Protein AF-A0AAQ4EUE8-F1 (afdb_monomer)

Sequence (97 aa):
MPSLNDREDAGLTPTAFPMLSWLQSNLQHLQEALAAPLFNTLWQEAARGISVFLYEELILENFFSEGGAMQLSFDMNRNLFPLFSTYTQKPENHFKE

Organism: Amblyomma americanum (NCBI:txid6943)

Secondary structure (DSSP, 8-state):
---TT-----PPPTTHHHHHHHHHHHHHHHHHHS-HHHHHHHHHHHHHHHHHHIIIIIITT-PPPHHHHHHHHHHIIIIIHHHHTTT-S-GGGG---

Mean predicted aligned error: 5.68 Å

InterPro domains:
  IPR007528 RINT-1/Tip20 [PF04437] (8-97)
  IPR007528 RINT-1/Tip20 [PS51386] (1-97)
  IPR007528 RINT-1/Tip20 [PTHR13520] (9-97)
  IPR042044 EXOC6/PINT-1/Sec15/Tip20, C-terminal, domain 2 [G3DSA:1.20.58.670] (2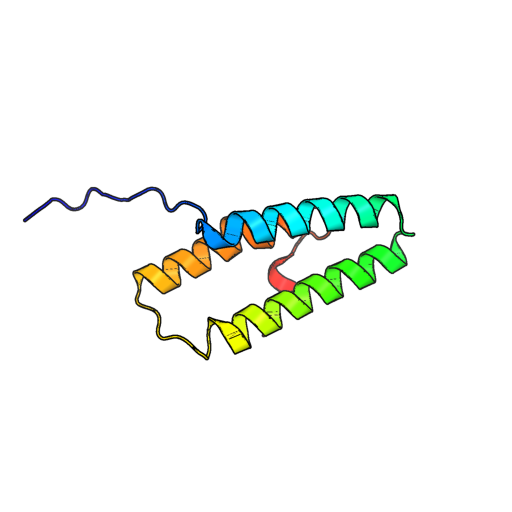-83)

pLDDT: mean 90.26, std 14.68, range [38.44, 98.56]

Foldseek 3Di:
DDDPPPPPPQDQDPVVVVVLVVVLVVLVVCVVVDDLVVSLVVVLVVLLVVLCCCVPVNVVVDDDDPVRVVSVVCNCPVGVQVSCVVPDVCSVVSNDD

Structure (mmCIF, N/CA/C/O backbone):
data_AF-A0AAQ4EUE8-F1
#
_entry.id   AF-A0AAQ4EUE8-F1
#
loop_
_atom_site.group_PDB
_atom_site.id
_atom_site.type_symbol
_atom_site.label_atom_id
_atom_site.label_alt_id
_atom_site.label_comp_id
_atom_site.label_asym_id
_atom_site.label_entity_id
_atom_site.label_seq_id
_atom_site.pdbx_PDB_ins_code
_atom_site.Cartn_x
_atom_site.Cartn_y
_atom_site.Cartn_z
_atom_site.occupancy
_atom_site.B_iso_or_equiv
_atom_site.auth_seq_id
_atom_site.auth_comp_id
_atom_site.auth_asym_id
_atom_site.auth_atom_id
_atom_site.pdbx_PDB_model_num
ATOM 1 N N . MET A 1 1 ? 25.451 19.732 -24.219 1.00 39.34 1 MET A N 1
ATOM 2 C CA . MET A 1 1 ? 25.117 18.808 -23.117 1.00 39.34 1 MET A CA 1
ATOM 3 C C . MET A 1 1 ? 24.291 19.608 -22.123 1.00 39.34 1 MET A C 1
ATOM 5 O O . MET A 1 1 ? 24.870 20.524 -21.547 1.00 39.34 1 MET A O 1
ATOM 9 N N . PRO A 1 2 ? 22.969 19.401 -21.999 1.00 38.44 2 PRO A N 1
ATOM 10 C CA . PRO A 1 2 ? 22.202 20.070 -20.952 1.00 38.44 2 PRO A CA 1
ATOM 11 C C . PRO A 1 2 ? 22.679 19.581 -19.577 1.00 38.44 2 PRO A C 1
ATOM 13 O O . PRO A 1 2 ? 23.119 18.441 -19.434 1.00 38.44 2 PRO A O 1
ATOM 16 N N . SER A 1 3 ? 22.677 20.490 -18.609 1.00 43.88 3 SER A N 1
ATOM 17 C CA . SER A 1 3 ? 23.239 20.354 -17.264 1.00 43.88 3 SER A CA 1
ATOM 18 C C . SER A 1 3 ? 22.392 19.490 -16.324 1.00 43.88 3 SER A C 1
ATOM 20 O O . SER A 1 3 ? 21.172 19.522 -16.389 1.00 43.88 3 SER A O 1
ATOM 22 N N . LEU A 1 4 ? 23.065 18.818 -15.386 1.00 50.28 4 LEU A N 1
ATOM 23 C CA . LEU A 1 4 ? 22.577 17.909 -14.329 1.00 50.28 4 LEU A CA 1
ATOM 24 C C . LEU A 1 4 ? 21.622 18.521 -13.266 1.00 50.28 4 LEU A C 1
ATOM 26 O O . LEU A 1 4 ? 21.637 18.074 -12.123 1.00 50.28 4 LEU A O 1
ATOM 30 N N . ASN A 1 5 ? 20.814 19.534 -13.596 1.00 46.47 5 ASN A N 1
ATOM 31 C CA . ASN A 1 5 ? 19.990 20.256 -12.613 1.00 46.47 5 ASN A CA 1
ATOM 32 C C . ASN A 1 5 ? 18.473 20.178 -12.812 1.00 46.47 5 ASN A C 1
ATOM 34 O O . ASN A 1 5 ? 17.752 20.737 -11.990 1.00 46.47 5 ASN A O 1
ATOM 38 N N . ASP A 1 6 ? 17.977 19.413 -13.780 1.00 44.81 6 ASP A N 1
ATOM 39 C CA . ASP A 1 6 ? 16.551 19.082 -13.834 1.00 44.81 6 ASP A CA 1
ATOM 40 C C . ASP A 1 6 ? 16.283 17.867 -12.934 1.00 44.81 6 ASP A C 1
ATOM 42 O O . ASP A 1 6 ? 15.958 16.771 -13.386 1.00 44.81 6 ASP A O 1
ATOM 46 N N . ARG A 1 7 ? 16.455 18.039 -11.616 1.00 50.25 7 ARG A N 1
ATOM 47 C CA . ARG A 1 7 ? 15.660 17.242 -10.678 1.00 50.25 7 ARG A CA 1
ATOM 48 C C . ARG A 1 7 ? 14.249 17.789 -10.801 1.00 50.25 7 ARG A C 1
ATOM 50 O O . ARG A 1 7 ? 13.879 18.696 -10.063 1.00 50.25 7 ARG A O 1
ATOM 57 N N . GLU A 1 8 ? 13.508 17.298 -11.788 1.00 54.94 8 GLU A N 1
ATOM 58 C CA . GLU A 1 8 ? 12.057 17.402 -11.753 1.00 54.94 8 GLU A CA 1
ATOM 59 C C . GLU A 1 8 ? 11.642 16.872 -10.378 1.00 54.94 8 GLU A C 1
ATOM 61 O O . GLU A 1 8 ? 11.963 15.732 -10.030 1.00 54.94 8 GLU A O 1
ATOM 66 N N . ASP A 1 9 ? 11.058 17.737 -9.542 1.00 60.25 9 ASP A N 1
ATOM 67 C CA . ASP A 1 9 ? 10.455 17.306 -8.287 1.00 60.25 9 ASP A CA 1
ATOM 68 C C . ASP A 1 9 ? 9.490 16.185 -8.659 1.00 60.25 9 ASP A C 1
ATOM 70 O O . ASP A 1 9 ? 8.507 16.425 -9.363 1.00 60.25 9 ASP A O 1
ATOM 74 N N . ALA A 1 10 ? 9.820 14.953 -8.265 1.00 63.41 10 ALA A N 1
ATOM 75 C CA . ALA A 1 10 ? 8.990 13.803 -8.570 1.00 63.41 10 ALA A CA 1
ATOM 76 C C . ALA A 1 10 ? 7.589 14.097 -8.020 1.00 63.41 10 ALA A C 1
ATOM 78 O O . ALA A 1 10 ? 7.395 14.252 -6.814 1.00 63.4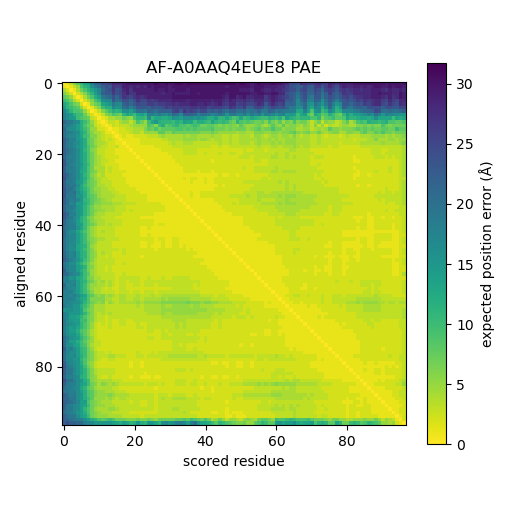1 10 ALA A O 1
ATOM 79 N N . GLY A 1 11 ? 6.629 14.278 -8.922 1.00 79.25 11 GLY A N 1
ATOM 80 C CA . GLY A 1 11 ? 5.221 14.414 -8.583 1.00 79.25 11 GLY A CA 1
ATOM 81 C C . GLY A 1 11 ? 4.587 13.036 -8.496 1.00 79.25 11 GLY A C 1
ATOM 82 O O . GLY A 1 11 ? 5.103 12.079 -9.065 1.00 79.25 11 GLY A O 1
ATOM 83 N N . LEU A 1 12 ? 3.452 12.921 -7.808 1.00 81.69 12 LEU A N 1
ATOM 84 C CA . LEU A 1 12 ? 2.631 11.712 -7.893 1.00 81.69 12 LEU A CA 1
ATOM 85 C C . LEU A 1 12 ? 2.257 11.447 -9.357 1.00 81.69 12 LEU A C 1
ATOM 87 O O . LEU A 1 12 ? 1.823 12.368 -10.057 1.00 81.69 12 LEU A O 1
ATOM 91 N N . THR A 1 13 ? 2.371 10.193 -9.799 1.00 86.12 13 THR A N 1
ATOM 92 C CA . THR A 1 13 ? 1.943 9.805 -11.147 1.00 86.12 13 THR A CA 1
ATOM 93 C C . THR A 1 13 ? 0.490 10.252 -11.395 1.00 86.12 13 THR A C 1
ATOM 95 O O . THR A 1 13 ? -0.399 9.900 -10.611 1.00 86.12 13 THR A O 1
ATOM 98 N N . PRO A 1 14 ? 0.190 10.992 -12.483 1.00 83.69 14 PRO A N 1
ATOM 99 C CA . PRO A 1 14 ? -1.138 11.576 -12.694 1.00 83.69 14 PRO A CA 1
ATOM 100 C C . PRO A 1 14 ? -2.289 10.565 -12.697 1.00 83.69 14 PRO A C 1
ATOM 102 O O . PRO A 1 14 ? -3.391 10.883 -12.260 1.00 83.69 14 PRO A O 1
ATOM 105 N N . THR A 1 15 ? -2.045 9.336 -13.159 1.00 85.94 15 THR A N 1
ATOM 106 C CA . THR A 1 15 ? -3.046 8.258 -13.165 1.00 85.94 15 THR A CA 1
ATOM 107 C C . THR A 1 15 ? -3.261 7.628 -11.788 1.00 85.94 15 THR A C 1
ATOM 109 O O . THR A 1 15 ? -4.335 7.084 -11.538 1.00 85.94 15 THR A O 1
ATOM 112 N N . ALA A 1 16 ? -2.295 7.738 -10.871 1.00 85.69 16 ALA A N 1
ATOM 113 C CA . ALA A 1 16 ? -2.420 7.240 -9.504 1.00 85.69 16 ALA A CA 1
ATOM 114 C C . ALA A 1 16 ? -3.267 8.177 -8.623 1.00 85.69 16 ALA A C 1
ATOM 116 O O . ALA A 1 16 ? -3.991 7.709 -7.745 1.00 85.69 16 ALA A O 1
ATOM 117 N N . PHE A 1 17 ? -3.242 9.490 -8.877 1.00 87.69 17 PHE A N 1
ATOM 118 C CA . PHE A 1 17 ? -3.962 10.477 -8.062 1.00 87.69 17 PHE A CA 1
ATOM 119 C C . PHE A 1 17 ? -5.481 10.235 -7.946 1.00 87.69 17 PHE A C 1
ATOM 121 O O . PHE A 1 17 ? -5.981 10.230 -6.814 1.00 87.69 17 PHE A O 1
ATOM 128 N N . PRO A 1 18 ? -6.236 9.989 -9.040 1.00 91.00 18 PRO A N 1
ATOM 129 C CA . PRO A 1 18 ? -7.661 9.677 -8.938 1.00 91.00 18 PRO A CA 1
ATOM 130 C C . PRO A 1 18 ? -7.934 8.425 -8.097 1.00 91.00 18 PRO A C 1
ATOM 132 O O . PRO A 1 18 ? -8.859 8.422 -7.286 1.00 91.00 18 PRO A O 1
ATOM 135 N N . MET A 1 19 ? -7.105 7.386 -8.250 1.00 91.25 19 MET A N 1
ATOM 136 C CA . MET A 1 19 ? -7.242 6.130 -7.509 1.00 91.25 19 MET A CA 1
ATOM 137 C C . MET A 1 19 ? -7.007 6.337 -6.009 1.00 91.25 19 MET A C 1
ATOM 139 O O . MET A 1 19 ? -7.845 5.939 -5.200 1.00 91.25 19 MET A O 1
ATOM 143 N N . LEU A 1 20 ? -5.927 7.030 -5.634 1.00 92.44 20 LEU A N 1
ATOM 144 C CA . LEU A 1 20 ? -5.600 7.289 -4.230 1.00 92.44 20 LEU A CA 1
ATOM 145 C C . LEU A 1 20 ? -6.619 8.212 -3.556 1.00 92.44 20 LEU A C 1
ATOM 147 O O . LEU A 1 20 ? -7.014 7.962 -2.419 1.00 92.44 20 LEU A O 1
ATOM 151 N N . SER A 1 21 ? -7.103 9.233 -4.266 1.00 92.88 21 SER A N 1
ATOM 152 C CA . SER A 1 21 ? -8.130 10.144 -3.742 1.00 92.88 21 SER A CA 1
ATOM 153 C C . SER A 1 21 ? -9.453 9.416 -3.486 1.00 92.88 21 SER A C 1
ATOM 155 O O . SER A 1 21 ? -10.106 9.618 -2.456 1.00 92.88 21 SER A O 1
ATOM 157 N N . TRP A 1 22 ? -9.847 8.535 -4.412 1.00 95.44 22 TRP A N 1
ATOM 158 C CA . TRP A 1 22 ? -11.033 7.699 -4.251 1.00 95.44 22 TRP A CA 1
ATOM 159 C C . TRP A 1 22 ? -10.875 6.715 -3.085 1.00 95.44 22 TRP A C 1
ATOM 161 O O . TRP A 1 22 ? -11.781 6.604 -2.256 1.00 95.44 22 TRP A O 1
ATOM 171 N N . LEU A 1 23 ? -9.719 6.053 -2.972 1.00 95.94 23 LEU A N 1
ATOM 172 C CA . LEU A 1 23 ? -9.417 5.129 -1.878 1.00 95.94 23 LEU A CA 1
ATOM 173 C C . LEU A 1 23 ? -9.485 5.827 -0.514 1.00 95.94 23 LEU A C 1
ATOM 175 O O . LEU A 1 23 ? -10.156 5.332 0.390 1.00 95.94 23 LEU A O 1
ATOM 179 N N . GLN A 1 24 ? -8.851 6.995 -0.383 1.00 95.88 24 GLN A N 1
ATOM 180 C CA . GLN A 1 24 ? -8.854 7.781 0.851 1.00 95.88 24 GLN A CA 1
ATOM 181 C C . GLN A 1 24 ? -10.279 8.138 1.286 1.00 95.88 24 GLN A C 1
ATOM 183 O O . GLN A 1 24 ? -10.651 7.914 2.437 1.00 95.88 24 GLN A O 1
ATOM 188 N N . SER A 1 25 ? -11.092 8.640 0.352 1.00 97.25 25 SER A N 1
ATOM 189 C CA . SER A 1 25 ? -12.474 9.047 0.633 1.00 97.25 25 SER A CA 1
ATOM 190 C C . SER A 1 25 ? -13.332 7.870 1.112 1.00 97.25 25 SER A C 1
ATOM 192 O O . SER A 1 25 ? -14.108 8.004 2.057 1.00 97.25 25 SER A O 1
ATOM 194 N N . ASN A 1 26 ? -13.174 6.694 0.494 1.00 97.44 26 ASN A N 1
ATOM 195 C CA . ASN A 1 26 ? -13.928 5.498 0.877 1.00 97.44 26 ASN A CA 1
ATOM 196 C C . ASN A 1 26 ? -13.470 4.924 2.218 1.00 97.44 26 ASN A C 1
ATOM 198 O O . ASN A 1 26 ? -14.312 4.556 3.034 1.00 97.44 26 ASN A O 1
ATOM 202 N N . LEU A 1 27 ? -12.160 4.865 2.474 1.00 97.81 27 LEU A N 1
ATOM 203 C CA . LEU A 1 27 ? -11.649 4.391 3.761 1.00 97.81 27 LEU A CA 1
ATOM 204 C C . LEU A 1 27 ? -12.095 5.301 4.906 1.00 97.81 27 LEU A C 1
ATOM 206 O O . LEU A 1 27 ? -12.512 4.791 5.943 1.00 97.81 27 LEU A O 1
ATOM 210 N N . GLN A 1 28 ? -12.106 6.620 4.704 1.00 97.56 28 GLN A N 1
ATOM 211 C CA . GLN A 1 28 ? -12.651 7.553 5.688 1.00 97.56 28 GLN A CA 1
ATOM 212 C C . GLN A 1 28 ? -14.143 7.299 5.945 1.00 97.56 28 GLN A C 1
ATOM 214 O O . GLN A 1 28 ? -14.554 7.158 7.095 1.00 97.56 28 GLN A O 1
ATOM 219 N N . HIS A 1 29 ? -14.950 7.171 4.889 1.00 98.12 29 HIS A N 1
ATOM 220 C CA . HIS A 1 29 ? -16.379 6.893 5.036 1.00 98.12 29 HIS A CA 1
ATOM 221 C C . HIS A 1 29 ? -16.645 5.579 5.791 1.00 98.12 29 HIS A C 1
ATOM 223 O O . HIS A 1 29 ? -17.497 5.513 6.676 1.00 98.12 29 HIS A O 1
ATOM 229 N N . LEU A 1 30 ? -15.886 4.526 5.478 1.00 98.19 30 LEU A N 1
ATOM 230 C CA . LEU A 1 30 ? -16.018 3.223 6.128 1.00 98.19 30 LEU A CA 1
ATOM 231 C C . LEU A 1 30 ? -15.535 3.239 7.580 1.00 98.19 30 LEU A C 1
ATOM 233 O O . LEU A 1 30 ? -16.106 2.530 8.407 1.00 98.19 30 LEU A O 1
ATOM 237 N N . GLN A 1 31 ? -14.532 4.055 7.909 1.00 98.00 31 GLN A N 1
ATOM 238 C CA . GLN A 1 31 ? -14.090 4.255 9.288 1.00 98.00 31 GLN A CA 1
ATOM 239 C C . GLN A 1 31 ? -15.205 4.851 10.156 1.00 98.00 31 GLN A C 1
ATOM 241 O O . GLN A 1 31 ? -15.352 4.464 11.312 1.00 98.00 31 GLN A O 1
ATOM 246 N N . GLU A 1 32 ? -15.993 5.773 9.599 1.00 97.75 32 GLU A N 1
ATOM 247 C CA . GLU A 1 32 ? -17.126 6.401 10.288 1.00 97.75 32 GLU A CA 1
ATOM 248 C C . GLU A 1 32 ? -18.342 5.463 10.391 1.00 97.75 32 GLU A C 1
ATOM 250 O O . GLU A 1 32 ? -19.105 5.539 11.355 1.00 97.75 32 GLU A O 1
ATOM 255 N N . ALA A 1 33 ? -18.522 4.562 9.420 1.00 98.38 33 ALA A N 1
ATOM 256 C CA . ALA A 1 33 ? -19.689 3.683 9.330 1.00 98.38 33 ALA A CA 1
ATOM 257 C C . ALA A 1 33 ? -19.538 2.331 10.055 1.00 98.38 33 ALA A C 1
ATOM 259 O O . ALA A 1 33 ? -20.543 1.704 10.400 1.00 98.38 33 ALA A O 1
ATOM 260 N N . LEU A 1 34 ? -18.310 1.842 10.259 1.00 98.25 34 LEU A N 1
ATOM 261 C CA . LEU A 1 34 ? -18.044 0.499 10.779 1.00 98.25 34 LEU A CA 1
ATOM 262 C C . LEU A 1 34 ? -17.526 0.512 12.220 1.00 98.25 34 LEU A C 1
ATOM 264 O O . LEU A 1 34 ? -16.776 1.386 12.644 1.00 98.25 34 LEU A O 1
ATOM 268 N N . ALA A 1 35 ? -17.851 -0.546 12.968 1.00 98.44 35 ALA A N 1
ATOM 269 C CA . ALA A 1 35 ? -17.186 -0.809 14.239 1.00 98.44 35 ALA A CA 1
ATOM 270 C C . ALA A 1 35 ? -15.682 -1.046 14.014 1.00 98.44 35 ALA A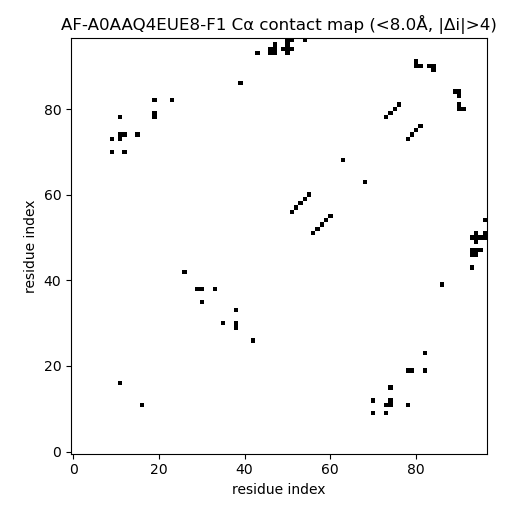 C 1
ATOM 272 O O . ALA A 1 35 ? -15.292 -1.722 13.059 1.00 98.44 35 ALA A O 1
ATOM 273 N N . ALA A 1 36 ? -14.845 -0.558 14.935 1.00 97.75 36 ALA A N 1
ATOM 274 C CA . ALA A 1 36 ? -13.388 -0.577 14.784 1.00 97.75 36 ALA A CA 1
ATOM 275 C C . ALA A 1 36 ? -12.788 -1.948 14.393 1.00 97.75 36 ALA A C 1
ATOM 277 O O . ALA A 1 36 ? -11.930 -1.967 13.514 1.00 97.75 36 ALA A O 1
ATOM 278 N N . PRO A 1 37 ? -13.228 -3.102 14.945 1.00 98.19 37 PRO A N 1
ATOM 279 C CA . PRO A 1 37 ? -12.705 -4.399 14.511 1.00 98.19 37 PRO A CA 1
ATOM 280 C C . PRO A 1 37 ? -12.989 -4.708 13.035 1.00 98.19 37 PRO A C 1
ATOM 282 O O . PRO A 1 37 ? -12.106 -5.196 12.339 1.00 98.19 37 PRO A O 1
ATOM 285 N N . LEU A 1 38 ? -14.192 -4.381 12.547 1.00 98.38 38 LEU A N 1
ATOM 286 C CA . LEU A 1 38 ? -14.579 -4.607 11.151 1.00 98.38 3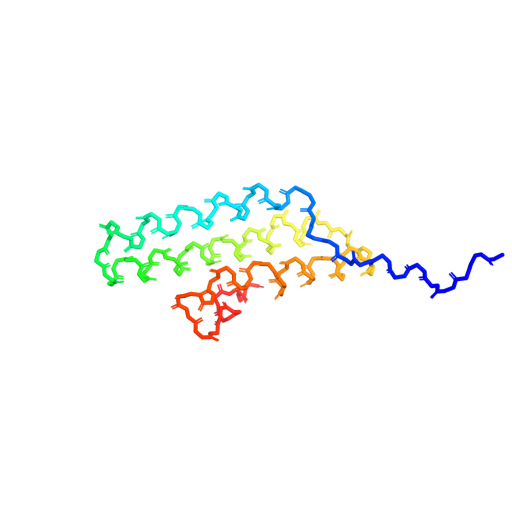8 LEU A CA 1
ATOM 287 C C . LEU A 1 38 ? -13.812 -3.683 10.210 1.00 98.38 38 LEU A C 1
ATOM 289 O O . LEU A 1 38 ? -13.302 -4.137 9.189 1.00 98.38 38 LEU A O 1
ATOM 293 N N . PHE A 1 39 ? -13.691 -2.405 10.579 1.00 98.56 39 PHE A N 1
ATOM 294 C CA . PHE A 1 39 ? -12.882 -1.459 9.820 1.00 98.56 39 PHE A CA 1
ATOM 295 C C . PHE A 1 39 ? -11.420 -1.913 9.744 1.00 98.56 39 PHE A C 1
ATOM 297 O O . PHE A 1 39 ? -10.825 -1.879 8.670 1.00 98.56 39 PHE A O 1
ATOM 304 N N . ASN A 1 40 ? -10.862 -2.399 10.858 1.00 98.19 40 ASN A N 1
ATOM 305 C CA . ASN A 1 40 ? -9.483 -2.870 10.909 1.00 98.19 40 ASN A CA 1
ATOM 306 C C . ASN A 1 40 ? -9.220 -4.047 9.974 1.00 98.19 40 ASN A C 1
ATOM 308 O O . ASN A 1 40 ? -8.219 -4.045 9.264 1.00 98.19 40 ASN A O 1
ATOM 312 N N . THR A 1 41 ? -10.124 -5.025 9.934 1.00 98.19 41 THR A N 1
ATOM 313 C CA . THR A 1 41 ? -10.036 -6.113 8.956 1.00 98.19 41 THR A CA 1
ATOM 314 C C . THR A 1 41 ? -10.162 -5.583 7.528 1.00 98.19 41 THR A C 1
ATOM 316 O O . THR A 1 41 ? -9.382 -5.967 6.662 1.00 98.19 41 THR A O 1
ATOM 319 N N . LEU A 1 42 ? -11.102 -4.669 7.280 1.00 98.31 42 LEU A N 1
ATOM 320 C CA . LEU A 1 42 ? -11.363 -4.151 5.940 1.00 98.31 42 LEU A CA 1
ATOM 321 C C . LEU A 1 42 ? -10.157 -3.419 5.349 1.00 98.31 42 LEU A C 1
ATOM 323 O O . LEU A 1 42 ? -9.757 -3.731 4.228 1.00 98.31 42 LEU A O 1
ATOM 327 N N . TRP A 1 43 ? -9.570 -2.453 6.064 1.00 98.12 43 TRP A N 1
ATOM 328 C CA . TRP A 1 43 ? -8.460 -1.685 5.493 1.00 98.12 43 TRP A CA 1
ATOM 329 C C . TRP A 1 43 ? -7.215 -2.557 5.288 1.00 98.12 43 TRP A C 1
ATOM 331 O O . TRP A 1 43 ? -6.475 -2.329 4.333 1.00 98.12 43 TRP A O 1
ATOM 341 N N . GLN A 1 44 ? -7.003 -3.577 6.131 1.00 98.00 44 GLN A N 1
ATOM 342 C CA . GLN A 1 44 ? -5.901 -4.532 5.975 1.00 98.00 44 GLN A CA 1
ATOM 343 C C . GLN A 1 44 ? -6.068 -5.383 4.715 1.00 98.00 44 GLN A C 1
ATOM 345 O O . GLN A 1 44 ? -5.110 -5.542 3.960 1.00 98.00 44 GLN A O 1
ATOM 350 N N . GLU A 1 45 ? -7.279 -5.877 4.448 1.00 97.56 45 GLU A N 1
ATOM 351 C CA . GLU A 1 45 ? -7.574 -6.606 3.210 1.00 97.56 45 GLU A CA 1
ATOM 352 C C . GLU A 1 45 ? -7.471 -5.707 1.973 1.00 97.56 45 GLU A C 1
ATOM 354 O O . GLU A 1 45 ? -6.983 -6.151 0.936 1.00 97.56 45 GLU A O 1
ATOM 359 N N . ALA A 1 46 ? -7.859 -4.432 2.079 1.00 97.38 46 ALA A N 1
ATOM 360 C CA . ALA A 1 46 ? -7.666 -3.466 1.001 1.00 97.38 46 ALA A CA 1
ATOM 361 C C . ALA A 1 46 ? -6.174 -3.240 0.699 1.00 97.38 46 ALA A C 1
ATOM 363 O O . ALA A 1 46 ? -5.774 -3.300 -0.462 1.00 97.38 46 ALA A O 1
ATOM 364 N N . ALA A 1 47 ? -5.341 -3.037 1.727 1.00 97.62 47 ALA A N 1
ATOM 365 C CA . ALA A 1 47 ? -3.892 -2.898 1.567 1.00 97.62 47 ALA A CA 1
ATOM 366 C C . ALA A 1 47 ? -3.271 -4.148 0.922 1.00 97.62 47 ALA A C 1
ATOM 368 O O . ALA A 1 47 ? -2.526 -4.026 -0.049 1.00 97.62 47 ALA A O 1
ATOM 369 N N . ARG A 1 48 ? -3.661 -5.345 1.382 1.00 97.06 48 ARG A N 1
ATOM 370 C CA . ARG A 1 48 ? -3.223 -6.620 0.796 1.00 97.06 48 ARG A CA 1
A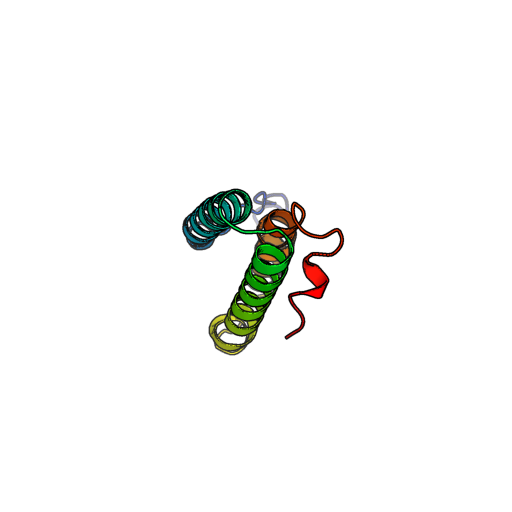TOM 371 C C . ARG A 1 48 ? -3.636 -6.748 -0.672 1.00 97.06 48 ARG A C 1
ATOM 373 O O . ARG A 1 48 ? -2.818 -7.119 -1.504 1.00 97.06 48 ARG A O 1
ATOM 380 N N . GLY A 1 49 ? -4.882 -6.418 -1.010 1.00 97.00 49 GLY A N 1
ATOM 381 C CA . GLY A 1 49 ? -5.363 -6.449 -2.395 1.00 97.00 49 GLY A CA 1
ATOM 382 C C . GLY A 1 49 ? -4.588 -5.501 -3.313 1.00 97.00 49 GLY A C 1
ATOM 383 O O . GLY A 1 49 ? -4.241 -5.873 -4.431 1.00 97.00 49 GLY A O 1
ATOM 384 N N . ILE A 1 50 ? -4.260 -4.300 -2.827 1.00 96.31 50 ILE A N 1
ATOM 385 C CA . ILE A 1 50 ? -3.428 -3.342 -3.566 1.00 96.31 50 ILE A CA 1
ATOM 386 C C . ILE A 1 50 ? -1.994 -3.865 -3.709 1.00 96.31 50 ILE A C 1
ATOM 388 O O . ILE A 1 50 ? -1.420 -3.728 -4.783 1.00 96.31 50 ILE A O 1
ATOM 392 N N . SER A 1 51 ? -1.428 -4.480 -2.666 1.00 97.00 51 SER A N 1
ATOM 393 C CA . SER A 1 51 ? -0.101 -5.110 -2.702 1.00 97.00 51 SER A CA 1
ATOM 394 C C . 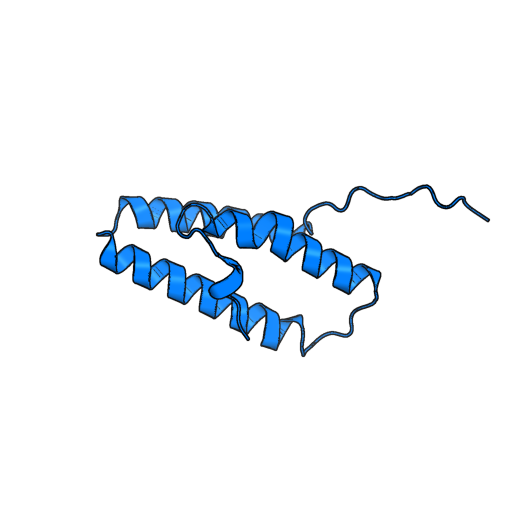SER A 1 51 ? -0.000 -6.158 -3.809 1.00 97.00 51 SER A C 1
ATOM 396 O O . SER A 1 51 ? 0.861 -6.055 -4.679 1.00 97.00 51 SER A O 1
ATOM 398 N N . VAL A 1 52 ? -0.956 -7.094 -3.839 1.00 97.88 52 VAL A N 1
ATOM 399 C CA . VAL A 1 52 ? -1.051 -8.131 -4.876 1.00 97.88 52 VAL A CA 1
ATOM 400 C C . VAL A 1 52 ? -1.166 -7.503 -6.263 1.00 97.88 52 VAL A C 1
ATOM 402 O O . VAL A 1 52 ? -0.409 -7.869 -7.151 1.00 97.88 52 VAL A O 1
ATOM 405 N N . PHE A 1 53 ? -2.043 -6.511 -6.448 1.00 96.12 53 PHE A N 1
ATOM 406 C CA . PHE A 1 53 ? -2.182 -5.819 -7.733 1.00 96.12 53 PHE A CA 1
ATOM 407 C C . PHE A 1 53 ? -0.879 -5.137 -8.180 1.00 96.12 53 PHE A C 1
ATOM 409 O O . PHE A 1 53 ? -0.471 -5.274 -9.330 1.00 96.12 53 PHE A O 1
ATOM 416 N N . LEU A 1 54 ? -0.209 -4.406 -7.283 1.00 95.62 54 LEU A N 1
ATOM 417 C CA . LEU A 1 54 ? 1.054 -3.738 -7.601 1.00 95.62 54 LEU A CA 1
ATOM 418 C C . LEU A 1 54 ? 2.138 -4.745 -7.985 1.00 95.62 54 LEU A C 1
ATOM 420 O O . LEU A 1 54 ? 2.930 -4.472 -8.882 1.00 95.62 54 LEU A O 1
ATOM 424 N N . TYR A 1 55 ? 2.178 -5.898 -7.326 1.00 96.94 55 TYR A N 1
ATOM 425 C CA . TYR A 1 55 ? 3.140 -6.936 -7.650 1.00 96.94 55 TYR A CA 1
ATOM 426 C C . TYR A 1 55 ? 2.795 -7.641 -8.967 1.00 96.94 55 TYR A C 1
ATOM 428 O O . TYR A 1 55 ? 3.564 -7.566 -9.925 1.00 96.94 55 TYR A O 1
ATOM 436 N N . GLU A 1 56 ? 1.629 -8.282 -9.033 1.00 98.00 56 GLU A N 1
ATOM 437 C CA . GLU A 1 56 ? 1.251 -9.179 -10.126 1.00 98.00 56 GLU A CA 1
ATOM 438 C C . GLU A 1 56 ? 0.936 -8.427 -11.418 1.00 98.00 56 GLU A C 1
ATOM 440 O O . GLU A 1 56 ? 1.441 -8.798 -12.467 1.00 98.00 56 GLU A O 1
ATOM 445 N N . GLU A 1 57 ? 0.161 -7.346 -11.356 1.00 96.62 57 GLU A N 1
ATOM 446 C CA . GLU A 1 57 ? -0.387 -6.688 -12.554 1.00 96.62 57 GLU A CA 1
ATOM 447 C C . GLU A 1 57 ? 0.446 -5.482 -13.012 1.00 96.62 57 GLU A C 1
ATOM 449 O O . GLU A 1 57 ? 0.300 -5.001 -14.137 1.00 96.62 57 GLU A O 1
ATOM 454 N N . LEU A 1 58 ? 1.315 -4.956 -12.142 1.00 94.62 58 LEU A N 1
ATOM 455 C CA . LEU A 1 58 ? 2.154 -3.801 -12.457 1.00 94.62 58 LEU A CA 1
ATOM 456 C C . LEU A 1 58 ? 3.637 -4.168 -12.512 1.00 94.62 58 LEU A C 1
ATOM 458 O O . LEU A 1 58 ? 4.275 -3.900 -13.528 1.00 94.62 58 LEU A O 1
ATOM 462 N N . ILE A 1 59 ? 4.205 -4.751 -11.453 1.00 96.19 59 ILE A N 1
ATOM 463 C CA . ILE A 1 59 ? 5.647 -5.031 -11.399 1.00 96.19 59 ILE A CA 1
ATOM 464 C C . ILE A 1 59 ? 6.025 -6.187 -12.329 1.00 96.19 59 ILE A C 1
ATOM 466 O O . ILE A 1 59 ? 6.966 -6.040 -13.106 1.00 96.19 59 ILE A O 1
ATOM 470 N N . LEU A 1 60 ? 5.317 -7.318 -12.272 1.00 97.38 60 LEU A N 1
ATOM 471 C CA . LEU A 1 60 ? 5.664 -8.499 -13.072 1.00 97.38 60 LEU A CA 1
ATOM 472 C C . LEU A 1 60 ? 5.360 -8.330 -14.567 1.00 97.38 60 LEU A C 1
ATOM 474 O O . LEU A 1 60 ? 6.098 -8.855 -15.399 1.00 97.38 60 LEU 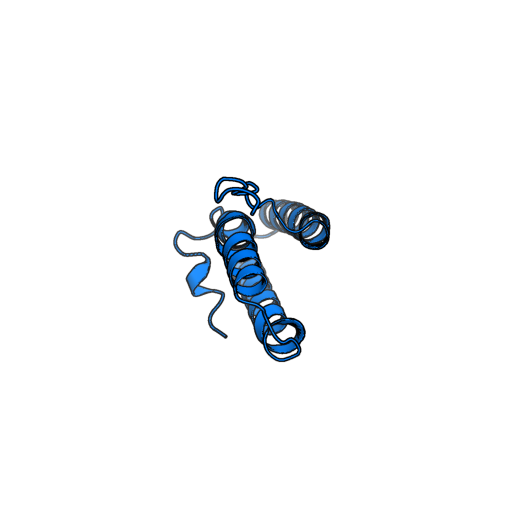A O 1
ATOM 478 N N . GLU A 1 61 ? 4.330 -7.557 -14.911 1.00 97.94 61 GLU A N 1
ATOM 479 C CA . GLU A 1 61 ? 3.898 -7.351 -16.301 1.00 97.94 61 GLU A CA 1
ATOM 480 C C . GLU A 1 61 ? 4.633 -6.205 -17.022 1.00 97.94 61 GLU A C 1
ATOM 482 O O . GLU A 1 61 ? 4.372 -5.938 -18.197 1.00 97.94 61 GLU A O 1
ATOM 487 N N . ASN A 1 62 ? 5.565 -5.506 -16.358 1.00 96.69 62 ASN A N 1
ATOM 488 C CA . ASN A 1 62 ? 6.275 -4.369 -16.951 1.00 96.69 62 ASN A CA 1
ATOM 489 C C . ASN A 1 62 ? 7.791 -4.428 -16.734 1.00 96.69 62 ASN A C 1
ATOM 491 O O . ASN A 1 62 ? 8.299 -4.879 -15.711 1.00 96.69 62 ASN A O 1
ATOM 495 N N . PHE A 1 63 ? 8.537 -3.872 -17.690 1.00 96.56 63 PHE A N 1
ATOM 496 C CA . PHE A 1 63 ? 9.963 -3.596 -17.524 1.00 96.56 63 PHE A CA 1
ATOM 497 C C . PHE A 1 63 ? 10.159 -2.141 -17.112 1.00 96.56 63 PHE A C 1
ATOM 499 O O . PHE A 1 63 ? 9.786 -1.220 -17.840 1.00 96.56 63 PHE A O 1
ATOM 506 N N . PHE A 1 64 ? 10.788 -1.930 -15.961 1.00 96.25 64 PHE A N 1
ATOM 507 C CA . PHE A 1 64 ? 11.050 -0.594 -15.441 1.00 96.25 64 PHE A CA 1
ATOM 508 C C . PHE A 1 64 ? 12.428 -0.107 -15.877 1.00 96.25 64 PHE A C 1
ATOM 510 O O . PHE A 1 64 ? 13.430 -0.814 -15.761 1.00 96.25 64 PHE A O 1
ATOM 517 N N . SER A 1 65 ? 12.490 1.141 -16.338 1.00 97.00 65 SER A N 1
ATOM 518 C CA . SER A 1 65 ? 13.743 1.892 -16.327 1.00 97.00 65 SER A CA 1
ATOM 519 C C . SER A 1 65 ? 14.100 2.279 -14.889 1.00 97.00 65 SER A C 1
ATOM 521 O O . SER A 1 65 ? 13.250 2.240 -13.999 1.00 97.00 65 SER A O 1
ATOM 523 N N . GLU A 1 66 ? 15.336 2.721 -14.657 1.00 95.88 66 GLU A N 1
ATOM 524 C CA . GLU A 1 66 ? 15.743 3.249 -13.347 1.00 95.88 66 GLU A CA 1
ATOM 525 C C . GLU A 1 66 ? 14.817 4.388 -12.883 1.00 95.88 66 GLU A C 1
ATOM 527 O O . GLU A 1 66 ? 14.332 4.377 -11.754 1.00 95.88 66 GLU A O 1
ATOM 532 N N . GLY A 1 67 ? 14.485 5.319 -13.786 1.00 94.62 67 GLY A N 1
ATOM 533 C CA . GLY A 1 67 ? 13.533 6.397 -13.513 1.00 94.62 67 GLY A CA 1
ATOM 534 C C . GLY A 1 67 ? 12.128 5.890 -13.179 1.00 94.62 67 GLY A C 1
ATOM 535 O O . GLY A 1 67 ? 11.526 6.355 -12.217 1.00 94.62 67 GLY A O 1
ATOM 536 N N . GLY A 1 68 ? 11.625 4.894 -13.916 1.00 94.06 68 GLY A N 1
ATOM 537 C CA . GLY A 1 68 ? 10.315 4.295 -13.648 1.00 94.06 68 GLY A CA 1
ATOM 538 C C . GLY A 1 68 ? 10.255 3.582 -12.296 1.00 94.06 68 GLY A C 1
ATOM 539 O O . GLY A 1 68 ? 9.283 3.734 -11.561 1.00 94.06 68 GLY A O 1
ATOM 540 N N . ALA A 1 69 ? 11.313 2.854 -11.930 1.00 95.56 69 ALA A N 1
ATOM 541 C CA . ALA A 1 69 ? 11.411 2.200 -10.627 1.00 95.56 69 ALA A CA 1
ATOM 542 C C . ALA A 1 69 ? 11.485 3.224 -9.480 1.00 95.56 69 ALA A C 1
ATOM 544 O O . ALA A 1 69 ? 10.835 3.052 -8.447 1.00 95.56 69 ALA A O 1
ATOM 545 N N . MET A 1 70 ? 12.230 4.320 -9.666 1.00 94.94 70 MET A N 1
ATOM 546 C CA . MET A 1 70 ? 12.259 5.426 -8.704 1.00 94.94 70 MET A CA 1
ATOM 547 C C . MET A 1 70 ? 10.892 6.100 -8.563 1.00 94.94 70 MET A C 1
ATOM 549 O O . MET A 1 70 ? 10.488 6.392 -7.439 1.00 94.94 70 MET A O 1
ATOM 553 N N . GLN A 1 71 ? 10.165 6.304 -9.664 1.00 94.31 71 GLN A N 1
ATOM 554 C CA . GLN A 1 71 ? 8.824 6.887 -9.636 1.00 94.31 71 GLN A CA 1
ATOM 555 C C . GLN A 1 71 ? 7.826 5.980 -8.907 1.00 94.31 71 GLN A C 1
ATOM 557 O O . GLN A 1 71 ? 7.094 6.459 -8.047 1.00 94.31 71 GLN A O 1
ATOM 562 N N . LEU A 1 72 ? 7.844 4.668 -9.169 1.00 94.44 72 LEU A N 1
ATOM 563 C CA . LEU A 1 72 ? 7.011 3.709 -8.438 1.00 94.44 72 LEU A CA 1
ATOM 564 C C . LEU A 1 72 ? 7.329 3.730 -6.935 1.00 94.44 72 LEU A C 1
ATOM 566 O O . LEU A 1 72 ? 6.428 3.806 -6.101 1.00 94.44 72 LEU A O 1
ATOM 570 N N . SER A 1 73 ? 8.617 3.739 -6.581 1.00 94.75 73 SER A N 1
ATOM 571 C CA . SER A 1 73 ? 9.053 3.868 -5.188 1.00 94.75 73 SER A CA 1
ATOM 572 C C . SER A 1 73 ? 8.577 5.180 -4.552 1.00 94.75 73 SER A C 1
ATOM 574 O O . SER A 1 73 ? 8.130 5.180 -3.402 1.00 94.75 73 SER A O 1
ATOM 576 N N . PHE A 1 74 ? 8.622 6.293 -5.289 1.00 94.25 74 PHE A N 1
ATOM 577 C CA . PHE A 1 74 ? 8.102 7.580 -4.834 1.00 94.25 74 PHE A CA 1
ATOM 578 C C . PHE A 1 74 ? 6.589 7.524 -4.601 1.00 94.25 74 PHE A C 1
ATOM 580 O O . PHE A 1 74 ? 6.129 7.886 -3.517 1.00 94.25 74 PHE A O 1
ATOM 587 N N . ASP A 1 75 ? 5.819 7.024 -5.569 1.00 94.19 75 ASP A N 1
ATOM 588 C CA . ASP A 1 75 ? 4.365 6.893 -5.471 1.00 94.19 75 ASP A CA 1
ATOM 589 C C . ASP A 1 75 ? 3.970 6.064 -4.240 1.00 94.19 75 ASP A C 1
ATOM 591 O O . ASP A 1 75 ? 3.109 6.478 -3.457 1.00 94.19 75 ASP A O 1
ATOM 595 N N . MET A 1 76 ? 4.665 4.948 -3.998 1.00 95.00 76 MET A N 1
ATOM 596 C CA . MET A 1 76 ? 4.421 4.095 -2.835 1.00 95.00 76 MET A CA 1
ATOM 597 C C . MET A 1 76 ? 4.780 4.791 -1.514 1.00 95.00 76 MET A C 1
ATOM 599 O O . MET A 1 76 ? 3.932 4.927 -0.632 1.00 95.00 76 MET A O 1
ATOM 603 N N . ASN A 1 77 ? 6.014 5.284 -1.374 1.00 94.69 77 ASN A N 1
ATOM 604 C CA . ASN A 1 77 ? 6.525 5.805 -0.100 1.00 94.69 77 ASN A CA 1
ATOM 605 C C . ASN A 1 77 ? 5.984 7.191 0.268 1.00 94.69 77 ASN A C 1
ATOM 607 O O . ASN A 1 77 ? 5.903 7.528 1.450 1.00 94.69 77 ASN A O 1
ATOM 611 N N . ARG A 1 78 ? 5.659 8.028 -0.722 1.00 94.00 78 ARG A N 1
ATOM 612 C CA . ARG A 1 78 ? 5.204 9.408 -0.493 1.00 94.00 78 ARG A CA 1
ATOM 613 C C . ARG A 1 78 ? 3.697 9.576 -0.576 1.00 94.00 78 ARG A C 1
ATOM 615 O O . ARG A 1 78 ? 3.215 10.592 -0.087 1.00 94.00 78 ARG A O 1
ATOM 622 N N . ASN A 1 79 ? 2.965 8.605 -1.129 1.00 93.25 79 ASN A N 1
ATOM 623 C CA . ASN A 1 79 ? 1.520 8.740 -1.320 1.00 93.25 79 ASN A CA 1
ATOM 624 C C . ASN A 1 79 ? 0.744 7.527 -0.796 1.00 93.25 79 ASN A C 1
ATOM 626 O O . ASN A 1 79 ? -0.057 7.684 0.125 1.00 93.25 79 ASN A O 1
ATOM 630 N N . LEU A 1 80 ? 1.005 6.320 -1.312 1.00 95.31 80 LEU A N 1
ATOM 631 C CA . LEU A 1 80 ? 0.225 5.137 -0.931 1.00 95.31 80 LEU A CA 1
ATOM 632 C C . LEU A 1 80 ? 0.389 4.772 0.549 1.00 95.31 80 LEU A C 1
ATOM 634 O O . LEU A 1 80 ? -0.607 4.649 1.251 1.00 95.31 80 LEU A O 1
ATOM 638 N N . PHE A 1 81 ? 1.615 4.617 1.054 1.00 96.12 81 PHE A N 1
ATOM 639 C CA . PHE A 1 81 ? 1.822 4.252 2.460 1.00 96.12 81 PHE A CA 1
ATOM 640 C C . PHE A 1 81 ? 1.322 5.334 3.428 1.00 96.12 81 PHE A C 1
ATOM 642 O O . PHE A 1 81 ? 0.598 4.980 4.361 1.00 96.12 81 PHE A O 1
ATOM 649 N N . PRO A 1 82 ? 1.599 6.639 3.207 1.00 95.81 82 PRO A N 1
ATOM 650 C CA . PRO A 1 82 ? 1.035 7.703 4.035 1.00 95.81 82 PRO A CA 1
ATOM 651 C C . PRO A 1 82 ? -0.494 7.709 4.125 1.00 95.81 82 PRO A C 1
ATOM 653 O O . PRO A 1 82 ? -1.019 8.089 5.170 1.00 95.81 82 PRO A O 1
ATOM 656 N N . LEU A 1 83 ? -1.209 7.250 3.088 1.00 95.50 83 LEU A N 1
ATOM 657 C CA . LEU A 1 83 ? -2.670 7.108 3.120 1.00 95.50 83 LEU A CA 1
ATOM 658 C C . LEU A 1 83 ? -3.126 6.173 4.254 1.00 95.50 83 LEU A C 1
ATOM 660 O O . LEU A 1 83 ? -4.125 6.444 4.914 1.00 95.50 83 LEU A O 1
ATOM 664 N N . PHE A 1 84 ? -2.370 5.106 4.527 1.00 97.38 84 PHE A N 1
ATOM 665 C CA . PHE A 1 84 ? -2.675 4.131 5.579 1.00 97.38 84 PHE A CA 1
ATOM 666 C C . PHE A 1 84 ? -2.092 4.496 6.955 1.00 97.38 84 PHE A C 1
ATOM 668 O O . PHE A 1 84 ? -2.448 3.862 7.953 1.00 97.38 84 PHE A O 1
ATOM 675 N N . SER A 1 85 ? -1.254 5.534 7.056 1.00 95.69 85 SER A N 1
ATOM 676 C CA . SER A 1 85 ? -0.669 5.984 8.333 1.00 95.69 85 SER A CA 1
ATOM 677 C C . SER A 1 85 ? -1.712 6.467 9.348 1.00 95.69 85 SER A C 1
ATOM 679 O O . SER A 1 85 ? -1.436 6.521 10.545 1.00 95.69 85 SER A O 1
ATOM 681 N N . THR A 1 86 ? -2.930 6.786 8.902 1.00 93.62 86 THR A N 1
ATOM 682 C CA . THR A 1 86 ? -4.069 7.091 9.783 1.00 93.62 86 THR A CA 1
ATOM 683 C C . THR A 1 86 ? -4.563 5.859 10.555 1.00 93.62 86 THR A C 1
ATOM 685 O O . THR A 1 86 ? -5.213 6.005 11.589 1.00 93.62 86 THR A O 1
ATOM 688 N N . TYR A 1 87 ? -4.248 4.647 10.085 1.00 95.69 87 TYR A N 1
ATOM 689 C CA . TYR A 1 87 ? -4.800 3.387 10.601 1.00 95.69 87 TYR A CA 1
ATOM 690 C C . TYR A 1 87 ? -3.744 2.467 11.227 1.00 95.69 87 TYR A C 1
ATOM 692 O O . TYR A 1 87 ? -4.078 1.594 12.028 1.00 95.69 87 TYR A O 1
ATOM 700 N N . THR A 1 88 ? -2.464 2.658 10.897 1.00 96.81 88 THR A N 1
ATOM 701 C CA . THR A 1 88 ? -1.348 1.867 11.428 1.00 96.81 88 THR A CA 1
ATOM 702 C C . THR A 1 88 ? -0.051 2.673 11.462 1.00 96.81 88 THR A C 1
ATOM 704 O O . THR A 1 88 ? 0.167 3.563 10.649 1.00 96.81 88 THR A O 1
ATOM 707 N N . GLN A 1 89 ? 0.844 2.343 12.397 1.00 96.75 89 GLN A N 1
ATOM 708 C CA . GLN A 1 89 ? 2.159 2.992 12.512 1.00 96.75 89 GLN A CA 1
ATOM 709 C C . GLN A 1 89 ? 3.166 2.509 11.462 1.00 96.75 89 GLN A C 1
ATOM 711 O O . GLN A 1 89 ? 4.186 3.161 11.260 1.00 96.75 89 GLN A O 1
ATOM 716 N N . LYS A 1 90 ? 2.920 1.341 10.859 1.00 95.75 90 LYS A N 1
ATOM 717 C CA . LYS A 1 90 ? 3.823 0.703 9.892 1.00 95.75 90 LYS A CA 1
ATOM 718 C C . LYS A 1 90 ? 3.034 0.210 8.676 1.00 95.75 90 LYS A C 1
ATOM 720 O O . LYS A 1 90 ? 2.842 -1.004 8.544 1.00 95.75 90 LYS A O 1
ATOM 725 N N . PRO A 1 91 ? 2.486 1.123 7.853 1.00 96.31 91 PRO A N 1
ATOM 726 C CA . PRO A 1 91 ? 1.665 0.774 6.693 1.00 96.31 91 PRO A CA 1
ATOM 727 C C . PRO A 1 91 ? 2.376 -0.168 5.719 1.00 96.31 91 PRO A C 1
ATOM 729 O O . PRO A 1 91 ? 1.754 -1.103 5.226 1.00 96.31 91 PRO A O 1
ATOM 732 N N . GLU A 1 92 ? 3.685 -0.008 5.534 1.00 95.19 92 GLU A N 1
ATOM 733 C CA . GLU A 1 92 ? 4.527 -0.840 4.673 1.00 95.19 92 GLU A CA 1
ATOM 734 C C . GLU A 1 92 ? 4.467 -2.338 5.024 1.00 95.19 92 GLU A C 1
ATOM 736 O O . GLU A 1 92 ? 4.602 -3.187 4.152 1.00 95.19 92 GLU A O 1
ATOM 741 N N . ASN A 1 93 ? 4.168 -2.698 6.278 1.00 95.88 93 ASN A N 1
ATOM 742 C CA . ASN A 1 93 ? 4.046 -4.103 6.685 1.00 95.88 93 ASN A CA 1
ATOM 743 C C . ASN A 1 93 ? 2.807 -4.816 6.126 1.00 95.88 93 ASN A C 1
ATOM 745 O O . ASN A 1 93 ? 2.669 -6.025 6.340 1.00 95.88 93 ASN A O 1
ATOM 749 N N . HIS A 1 94 ? 1.908 -4.082 5.475 1.00 95.69 94 HIS A N 1
ATOM 750 C CA . HIS A 1 94 ? 0.712 -4.612 4.828 1.00 95.69 94 HIS A CA 1
ATOM 751 C C . HIS A 1 94 ? 0.870 -4.736 3.303 1.00 95.69 94 HIS A C 1
ATOM 753 O O . HIS A 1 94 ? -0.076 -5.153 2.643 1.00 95.69 94 HIS A O 1
ATOM 759 N N . PHE A 1 95 ? 2.058 -4.418 2.772 1.00 95.38 95 PHE A N 1
ATOM 760 C CA . PHE A 1 95 ? 2.418 -4.553 1.361 1.00 95.38 95 PHE A CA 1
ATOM 761 C C . PHE A 1 95 ? 3.665 -5.447 1.245 1.00 95.38 95 PHE A C 1
ATOM 763 O O . PHE A 1 95 ? 4.785 -4.942 1.302 1.00 95.38 95 PHE A O 1
ATOM 770 N N . LYS A 1 96 ? 3.492 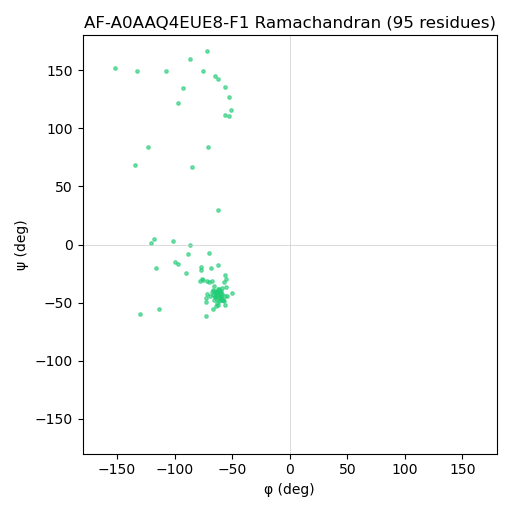-6.776 1.229 1.00 87.56 96 LYS A N 1
ATOM 771 C CA . LYS A 1 96 ? 4.581 -7.753 1.465 1.00 87.56 96 LYS A CA 1
ATOM 772 C C . LYS A 1 96 ? 4.850 -8.725 0.317 1.00 87.56 96 LYS A C 1
ATOM 774 O O . LYS A 1 96 ? 5.691 -9.609 0.475 1.00 87.56 96 LYS A O 1
ATOM 779 N N . GLU A 1 97 ? 4.111 -8.584 -0.762 1.00 79.56 97 GLU A N 1
ATOM 780 C CA . GLU A 1 97 ? 4.149 -9.435 -1.942 1.00 79.56 97 GLU A CA 1
ATOM 781 C C . GLU A 1 97 ? 5.427 -9.191 -2.751 1.00 79.56 97 GLU A C 1
ATOM 783 O O . GLU A 1 97 ? 5.894 -8.028 -2.812 1.00 79.56 97 GLU A O 1
#

Solvent-accessible surface area (backbone atoms only — not comparable to full-atom values): 5769 Å² total; per-residue (Å²): 131,88,73,99,73,80,73,68,77,84,67,72,55,76,80,51,50,63,54,53,53,52,52,52,55,50,52,54,54,42,54,76,74,38,60,67,73,60,35,54,54,48,57,51,52,50,41,38,54,50,25,46,44,49,37,60,70,46,51,71,72,48,87,68,51,74,67,51,48,51,50,52,50,44,37,41,69,73,47,56,34,58,67,40,49,86,79,36,97,59,39,62,80,45,50,80,109

Radius of gyration: 15.7 Å; Cα contacts (8 Å, |Δi|>4):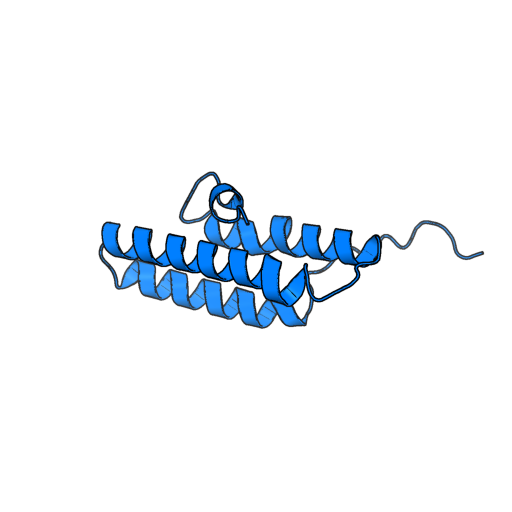 49; chains: 1; bounding box: 45×30×38 Å